Protein AF-H3G6I9-F1 (afdb_monomer)

Nearest PDB structures (foldseek):
  4r79-assembly1_B  TM=4.238E-01  e=7.978E-01  Drosophila mauritiana
  7r5j-assembly1_T0  TM=5.057E-01  e=8.587E+00  Homo sapiens

Sequence (87 aa):
VDEKWIYITEADKTLYLAPGEEPPHRTVQSKRFITKVMFMGAMMRPIHTSDGLLLFDGKLGMWPFTERVLPRSHLEIGLLGRCKRAL

pLDDT: mean 72.44, std 15.84, range [38.75, 89.25]

Mean predicted aligned error: 12.29 Å

InterPro domains:
  IPR036397 Ribonuclease H superfamily [G3DSA:3.30.420.10] (1-65)

Structure (mmCIF, N/CA/C/O backbone):
data_AF-H3G6I9-F1
#
_entry.id   AF-H3G6I9-F1
#
loop_
_atom_site.group_PDB
_atom_site.id
_atom_site.type_symbol
_atom_site.label_atom_id
_atom_site.label_alt_id
_atom_site.label_comp_id
_atom_site.label_asym_id
_atom_site.label_entity_id
_atom_site.label_seq_id
_atom_site.pdbx_PDB_ins_code
_atom_site.Cartn_x
_atom_site.Cartn_y
_atom_site.Cartn_z
_atom_site.occupancy
_atom_site.B_iso_or_equiv
_atom_site.auth_seq_id
_atom_site.auth_comp_id
_atom_site.auth_asym_id
_atom_site.auth_atom_id
_atom_site.pdbx_PDB_model_num
ATOM 1 N N . VAL A 1 1 ? 15.649 3.434 -5.314 1.00 79.62 1 VAL A N 1
ATOM 2 C CA . VAL A 1 1 ? 14.780 2.543 -4.516 1.00 79.62 1 VAL A CA 1
ATOM 3 C C . VAL A 1 1 ? 14.022 3.437 -3.562 1.00 79.62 1 VAL A C 1
ATOM 5 O O . VAL A 1 1 ? 14.647 4.329 -3.006 1.00 79.62 1 VAL A O 1
ATOM 8 N N . ASP A 1 2 ? 12.710 3.277 -3.478 1.00 84.25 2 ASP A N 1
ATOM 9 C CA . ASP A 1 2 ? 11.820 4.096 -2.657 1.00 84.25 2 ASP A CA 1
ATOM 10 C C . ASP A 1 2 ? 11.068 3.209 -1.663 1.00 84.25 2 ASP A C 1
ATOM 12 O O .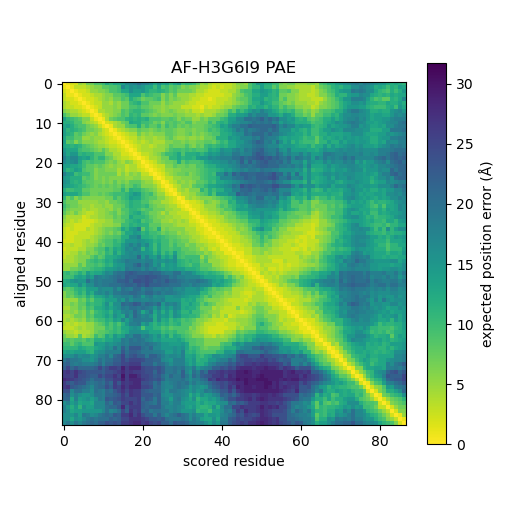 ASP A 1 2 ? 10.700 2.076 -1.990 1.00 84.25 2 ASP A O 1
ATOM 16 N N . GLU A 1 3 ? 10.857 3.729 -0.459 1.00 85.19 3 GLU A N 1
ATOM 17 C CA . GLU A 1 3 ? 10.176 3.047 0.637 1.00 85.19 3 GLU A CA 1
ATOM 18 C C . GLU A 1 3 ? 8.894 3.795 1.004 1.00 85.19 3 GLU A C 1
ATOM 20 O O . GLU A 1 3 ? 8.929 4.965 1.391 1.00 85.19 3 GLU A O 1
ATOM 25 N N . LYS A 1 4 ? 7.748 3.108 0.938 1.00 85.12 4 LYS A N 1
ATOM 26 C CA . LYS A 1 4 ? 6.448 3.717 1.242 1.00 85.12 4 LYS A CA 1
ATOM 27 C C . LYS A 1 4 ? 5.575 2.840 2.132 1.00 85.12 4 LYS A C 1
ATOM 29 O O . LYS A 1 4 ? 5.322 1.672 1.840 1.00 85.12 4 LYS A O 1
ATOM 34 N N . TRP A 1 5 ? 5.043 3.455 3.190 1.00 79.19 5 TRP A N 1
ATOM 35 C CA . TRP A 1 5 ? 4.071 2.851 4.102 1.00 79.19 5 TRP A CA 1
ATOM 36 C C . TRP A 1 5 ? 2.651 2.982 3.549 1.00 79.19 5 TRP A C 1
ATOM 38 O O . TRP A 1 5 ? 2.191 4.092 3.271 1.00 79.19 5 TRP A O 1
ATOM 48 N N . ILE A 1 6 ? 1.928 1.866 3.456 1.00 78.31 6 ILE A N 1
ATOM 49 C CA . ILE A 1 6 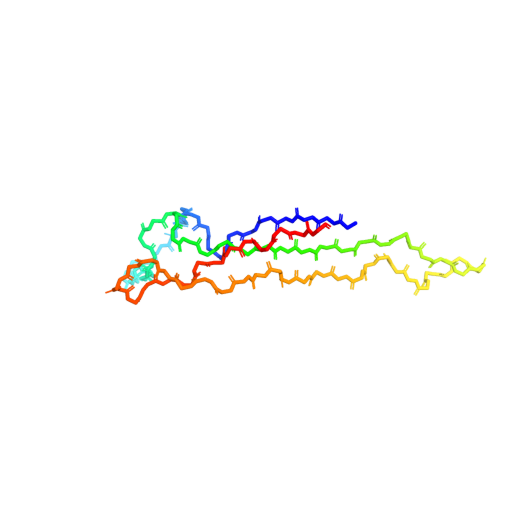? 0.519 1.824 3.050 1.00 78.31 6 ILE A CA 1
ATOM 50 C C . ILE A 1 6 ? -0.284 1.069 4.115 1.00 78.31 6 ILE A C 1
ATOM 52 O O . ILE A 1 6 ? 0.147 0.043 4.640 1.00 78.31 6 ILE A O 1
ATOM 56 N N . TYR A 1 7 ? -1.456 1.592 4.473 1.00 81.38 7 TYR A N 1
ATOM 57 C CA . TYR A 1 7 ? -2.397 0.896 5.350 1.00 81.38 7 TYR A CA 1
ATOM 58 C C . TYR A 1 7 ? -3.230 -0.088 4.522 1.00 81.38 7 TYR A C 1
ATOM 60 O O . TYR A 1 7 ? -3.713 0.290 3.458 1.00 81.38 7 TYR A O 1
ATOM 68 N N . ILE A 1 8 ? -3.432 -1.321 5.005 1.00 77.88 8 ILE A N 1
ATOM 69 C CA . ILE A 1 8 ? -4.274 -2.310 4.295 1.00 77.88 8 ILE A CA 1
ATOM 70 C C . ILE A 1 8 ? -5.723 -1.821 4.181 1.00 77.88 8 ILE A C 1
ATOM 72 O O . ILE A 1 8 ? -6.384 -2.014 3.165 1.00 77.88 8 ILE A O 1
ATOM 76 N N . THR A 1 9 ? -6.211 -1.160 5.226 1.00 73.88 9 THR A N 1
ATOM 77 C CA . THR A 1 9 ? -7.532 -0.538 5.257 1.00 73.88 9 THR A CA 1
ATOM 78 C C . THR A 1 9 ? -7.385 0.934 5.605 1.00 73.88 9 THR A C 1
ATOM 80 O O . THR A 1 9 ? -6.591 1.291 6.476 1.00 73.88 9 THR A O 1
ATOM 83 N N . GLU A 1 10 ? -8.171 1.794 4.965 1.00 71.38 10 GLU A N 1
ATOM 84 C CA . GLU A 1 10 ? -8.282 3.194 5.380 1.00 71.38 10 GLU A CA 1
ATOM 85 C C . GLU A 1 10 ? -8.739 3.285 6.841 1.00 71.38 10 GLU A C 1
ATOM 87 O O . GLU A 1 10 ? -9.499 2.447 7.335 1.00 71.38 10 GLU A O 1
ATOM 92 N N . ALA A 1 11 ? -8.223 4.294 7.546 1.00 67.81 11 ALA A N 1
ATOM 93 C CA . ALA A 1 11 ? -8.503 4.469 8.964 1.00 67.81 11 ALA A CA 1
ATOM 94 C C . ALA A 1 11 ? -9.982 4.771 9.220 1.00 67.81 11 ALA A C 1
ATOM 96 O O . ALA A 1 11 ? -10.561 4.160 10.118 1.00 67.81 11 ALA A O 1
ATOM 97 N N . ASP A 1 12 ? -10.560 5.632 8.383 1.00 67.12 12 ASP A N 1
ATOM 98 C CA . ASP A 1 12 ? -11.939 6.093 8.455 1.00 67.12 12 ASP A CA 1
ATOM 99 C C . ASP A 1 12 ? -12.534 5.998 7.042 1.00 67.12 12 ASP A C 1
ATOM 101 O O . ASP A 1 12 ? -12.226 6.816 6.178 1.00 67.12 12 ASP A O 1
ATOM 105 N N . LYS A 1 13 ? -13.336 4.956 6.783 1.00 73.06 13 LYS A N 1
ATOM 106 C CA . LYS A 1 13 ? -14.097 4.799 5.532 1.00 73.06 13 LYS A CA 1
ATOM 107 C C . LYS A 1 13 ? -15.520 5.274 5.753 1.00 73.06 13 LYS A C 1
ATOM 109 O O . LYS A 1 13 ? -16.205 4.744 6.623 1.00 73.06 13 LYS A O 1
ATOM 114 N N . THR A 1 14 ? -15.970 6.221 4.936 1.00 76.44 14 THR A N 1
ATOM 115 C CA . THR A 1 14 ? -17.396 6.552 4.839 1.00 76.44 14 THR A CA 1
ATOM 116 C C . THR A 1 14 ? -18.000 5.664 3.760 1.00 76.44 14 THR A C 1
ATOM 118 O O . THR A 1 14 ? -17.587 5.733 2.604 1.00 76.44 14 THR A O 1
ATOM 121 N N . LEU A 1 15 ? -18.928 4.795 4.146 1.00 79.62 15 LEU A N 1
ATOM 122 C CA . LEU A 1 15 ? -19.617 3.878 3.242 1.00 79.62 15 LEU A CA 1
ATOM 123 C C . LEU A 1 15 ? -21.080 4.305 3.153 1.00 79.62 15 LEU A C 1
ATOM 125 O O . LEU A 1 15 ? -21.742 4.443 4.180 1.00 79.62 15 LEU A O 1
ATOM 129 N N . TYR A 1 16 ? -21.572 4.525 1.937 1.00 84.25 16 TYR A N 1
ATOM 130 C CA . TYR A 1 16 ? -23.001 4.693 1.698 1.00 84.25 16 TYR A CA 1
ATOM 131 C C . TYR A 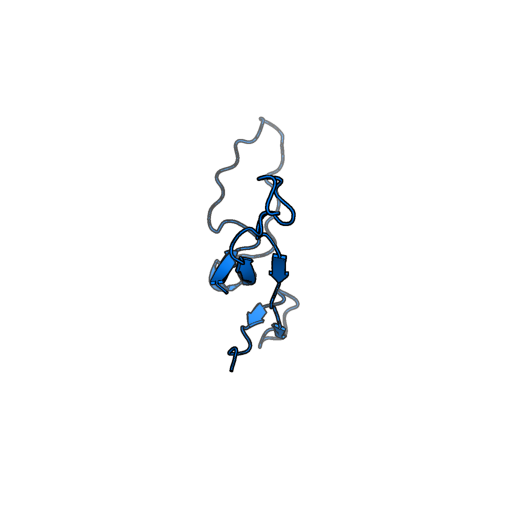1 16 ? -23.642 3.306 1.680 1.00 84.25 16 TYR A C 1
ATOM 133 O O . TYR A 1 16 ? -23.201 2.448 0.919 1.00 84.25 16 TYR A O 1
ATOM 141 N N . LEU A 1 17 ? -24.642 3.090 2.534 1.00 88.06 17 LEU A N 1
ATOM 142 C CA . LEU A 1 17 ? -25.370 1.826 2.641 1.00 88.06 17 LEU A CA 1
ATOM 143 C C . LEU A 1 17 ? -26.776 2.007 2.080 1.00 88.06 17 LEU A C 1
ATOM 145 O O . LEU A 1 17 ? -27.426 3.024 2.349 1.00 88.06 17 LEU A O 1
ATOM 149 N N . ALA A 1 18 ? -27.245 1.027 1.309 1.00 88.69 18 ALA A N 1
ATOM 150 C CA . ALA A 1 18 ? -28.641 0.988 0.902 1.00 88.69 18 ALA A CA 1
ATOM 151 C C . ALA A 1 18 ? -29.535 0.668 2.120 1.00 88.69 18 ALA A C 1
ATOM 153 O O . ALA A 1 18 ? -29.105 -0.039 3.037 1.00 88.69 18 ALA A O 1
ATOM 154 N N . PRO A 1 19 ? -30.782 1.172 2.169 1.00 84.88 19 PRO A N 1
ATOM 155 C CA . PRO A 1 19 ? -31.688 0.866 3.268 1.00 84.88 19 PRO A CA 1
ATOM 156 C C . PRO A 1 19 ? -31.975 -0.642 3.317 1.00 84.88 19 PRO A C 1
ATOM 158 O O . PRO A 1 19 ? -32.624 -1.184 2.427 1.00 84.88 19 PRO A O 1
ATOM 161 N N . GLY A 1 20 ? -31.472 -1.304 4.364 1.00 85.50 20 GLY A N 1
ATOM 162 C CA . GLY A 1 20 ? -31.585 -2.751 4.582 1.00 85.50 20 GLY A CA 1
ATOM 163 C C . GLY A 1 20 ? -30.262 -3.521 4.514 1.00 85.50 20 GLY A C 1
ATOM 164 O O . GLY A 1 20 ? -30.248 -4.699 4.861 1.00 85.50 20 GLY A O 1
ATOM 165 N N . GLU A 1 21 ? -29.156 -2.888 4.115 1.00 86.06 21 GLU A N 1
ATOM 166 C CA . GLU A 1 21 ? -27.834 -3.522 4.144 1.00 86.06 21 GLU A CA 1
ATOM 167 C C . GLU A 1 21 ? -27.163 -3.373 5.512 1.00 86.06 21 GLU A C 1
ATOM 169 O O . GLU A 1 21 ? -27.118 -2.286 6.096 1.00 86.06 21 GLU A O 1
ATOM 174 N N . GLU A 1 22 ? -26.606 -4.473 6.020 1.00 81.00 22 GLU A N 1
ATOM 175 C CA . GLU A 1 22 ? -25.809 -4.441 7.240 1.00 81.00 22 GLU A CA 1
ATOM 176 C C . GLU A 1 22 ? -24.441 -3.793 6.970 1.00 81.00 22 GLU A C 1
ATOM 178 O O . GLU A 1 22 ? -23.779 -4.115 5.976 1.00 81.00 22 GLU A O 1
ATOM 183 N N . PRO A 1 23 ? -23.975 -2.887 7.849 1.00 78.69 23 PRO A N 1
ATOM 184 C CA . PRO A 1 23 ? -22.663 -2.281 7.698 1.00 78.69 23 PRO A CA 1
ATOM 185 C C . PRO A 1 23 ? -21.574 -3.362 7.752 1.00 78.69 23 PRO A C 1
ATOM 187 O O . PRO A 1 23 ? -21.639 -4.260 8.597 1.00 78.69 23 PRO A O 1
ATOM 190 N N . PRO A 1 24 ? -20.525 -3.274 6.916 1.00 77.69 24 PRO A N 1
ATOM 191 C CA . PRO A 1 24 ? -19.459 -4.262 6.939 1.00 77.69 24 PRO A CA 1
ATOM 192 C C . PRO A 1 24 ? -18.766 -4.270 8.302 1.00 77.69 24 PRO A C 1
ATOM 194 O O . PRO A 1 24 ? -18.260 -3.250 8.781 1.00 77.69 24 PRO A O 1
ATOM 197 N N . HIS A 1 25 ? -18.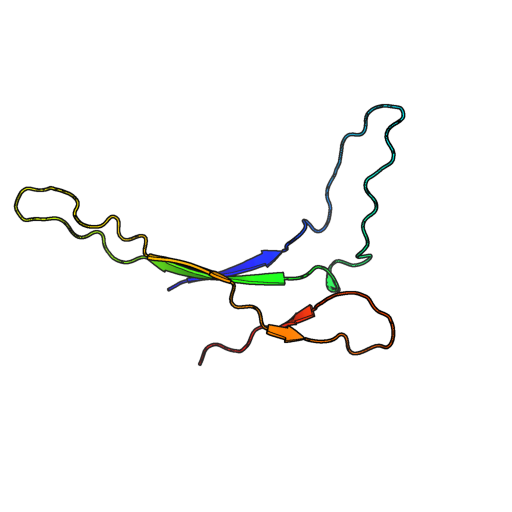731 -5.447 8.927 1.00 73.00 25 HIS A N 1
ATOM 198 C CA . HIS A 1 25 ? -18.124 -5.621 10.236 1.00 73.00 25 HIS A CA 1
ATOM 199 C C . HIS A 1 25 ? -16.602 -5.468 10.149 1.00 73.00 25 HIS A C 1
ATOM 201 O O . HIS A 1 25 ? -15.898 -6.271 9.532 1.00 73.00 25 HIS A O 1
ATOM 207 N N . ARG A 1 26 ? -16.071 -4.431 10.800 1.00 68.00 26 ARG A N 1
ATOM 208 C CA . ARG A 1 26 ? -14.630 -4.207 10.912 1.00 68.00 26 ARG A CA 1
ATOM 209 C C . ARG A 1 26 ? -14.091 -4.913 12.156 1.00 68.00 26 ARG A C 1
ATOM 211 O O . ARG A 1 26 ? -14.373 -4.504 13.276 1.00 68.00 26 ARG A O 1
ATOM 218 N N . THR A 1 27 ? -13.222 -5.901 11.957 1.00 68.38 27 THR A N 1
ATOM 219 C CA . THR A 1 27 ? -12.579 -6.674 13.041 1.00 68.38 27 THR A CA 1
ATOM 220 C C . THR A 1 27 ? -11.536 -5.880 13.842 1.00 68.38 27 THR A C 1
ATOM 222 O O . THR A 1 27 ? -11.179 -6.253 14.956 1.00 68.38 27 THR A O 1
ATOM 225 N N . VA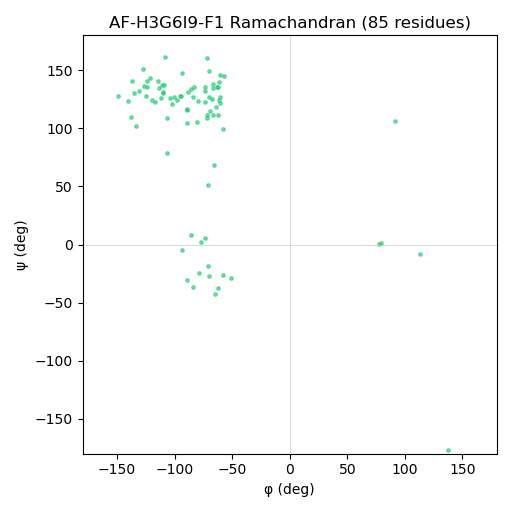L A 1 28 ? -11.034 -4.766 13.296 1.00 70.12 28 VAL A N 1
ATOM 226 C CA . VAL A 1 28 ? -9.948 -3.967 13.885 1.00 70.12 28 VAL A CA 1
ATOM 227 C C . VAL A 1 28 ? -10.486 -2.666 14.479 1.00 70.12 28 VAL A C 1
ATOM 229 O O . VAL A 1 28 ? -10.805 -1.745 13.736 1.00 70.12 28 VAL A O 1
ATOM 232 N N . GLN A 1 29 ? -10.509 -2.532 15.805 1.00 66.94 29 GLN A N 1
ATOM 233 C CA . GLN A 1 29 ? -11.166 -1.392 16.465 1.00 66.94 29 GLN A CA 1
ATOM 234 C C . GLN A 1 29 ? -10.373 -0.073 16.466 1.00 66.94 29 GLN A C 1
ATOM 236 O O . GLN A 1 29 ? -10.968 0.994 16.558 1.00 66.94 29 GLN A O 1
ATOM 241 N N . SER A 1 30 ? -9.038 -0.100 16.361 1.00 71.75 30 SER A N 1
ATOM 242 C CA . SER A 1 30 ? -8.223 1.124 16.430 1.00 71.75 30 SER A CA 1
ATOM 243 C C . SER A 1 30 ? -7.271 1.270 15.247 1.00 71.75 30 SER A C 1
ATOM 245 O O . SER A 1 30 ? -6.769 0.282 14.708 1.00 71.75 30 SER A O 1
ATOM 247 N N . LYS A 1 31 ? -6.947 2.517 14.878 1.00 70.12 31 LYS A N 1
ATOM 248 C CA . LYS A 1 31 ? -5.953 2.830 13.833 1.00 70.12 31 LYS A CA 1
ATOM 249 C C . LYS A 1 31 ? -4.566 2.250 14.131 1.00 70.12 31 LYS A C 1
ATOM 251 O O . LYS A 1 31 ? -3.802 1.982 13.210 1.00 70.12 31 LYS A O 1
ATOM 256 N N . ARG A 1 32 ? -4.239 2.029 15.410 1.00 69.12 32 ARG A N 1
ATOM 257 C CA . ARG A 1 32 ? -2.967 1.420 15.835 1.00 69.12 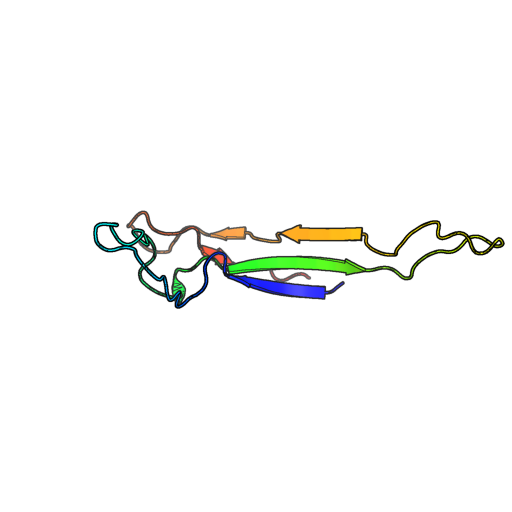32 ARG A CA 1
ATOM 258 C C . ARG A 1 32 ? -2.882 -0.064 15.481 1.00 69.12 32 ARG A C 1
ATOM 260 O O . ARG A 1 32 ? -1.779 -0.560 15.292 1.00 69.12 32 ARG A O 1
ATOM 267 N N . PHE A 1 33 ? -4.025 -0.740 15.390 1.00 71.81 33 PHE A N 1
ATOM 268 C CA . PHE A 1 33 ? -4.113 -2.161 15.056 1.00 71.81 33 PHE A CA 1
ATOM 269 C C . PHE A 1 33 ? -4.331 -2.409 13.559 1.00 71.81 33 PHE A C 1
ATOM 271 O O . PHE A 1 33 ? -4.321 -3.559 13.132 1.00 71.81 33 PHE A O 1
ATOM 278 N N . ILE A 1 34 ? -4.512 -1.356 12.749 1.00 76.75 34 ILE A N 1
ATOM 279 C CA . ILE A 1 34 ? -4.551 -1.506 11.293 1.00 76.75 34 ILE A CA 1
ATOM 280 C C . ILE A 1 34 ? -3.163 -1.924 10.824 1.00 76.75 34 ILE A C 1
ATOM 282 O O . ILE A 1 34 ? -2.172 -1.234 11.083 1.00 76.75 34 ILE A O 1
ATOM 286 N N . THR A 1 35 ? -3.103 -3.036 10.101 1.00 75.00 35 THR A N 1
ATOM 287 C CA . THR A 1 35 ? -1.860 -3.529 9.523 1.00 75.00 35 THR A CA 1
ATOM 288 C C . THR A 1 35 ? -1.296 -2.496 8.550 1.00 75.00 35 THR A C 1
ATOM 290 O O . THR A 1 35 ? -1.946 -2.088 7.582 1.00 75.00 35 THR A O 1
ATOM 293 N N . LYS A 1 36 ? -0.066 -2.064 8.833 1.00 78.12 36 LYS A N 1
ATOM 294 C CA . LYS A 1 36 ? 0.746 -1.246 7.938 1.00 78.12 36 LYS A CA 1
ATOM 295 C C . LYS A 1 36 ? 1.657 -2.175 7.146 1.00 78.12 36 LYS A C 1
ATOM 297 O O . LYS A 1 36 ? 2.352 -2.995 7.742 1.00 78.12 36 LYS A O 1
ATOM 302 N N . VAL A 1 37 ? 1.647 -2.036 5.829 1.00 79.75 37 VAL A N 1
ATOM 303 C CA . VAL A 1 37 ? 2.515 -2.771 4.908 1.00 79.75 37 VAL A CA 1
ATOM 304 C C . VAL A 1 37 ? 3.520 -1.786 4.336 1.00 79.75 37 VAL A C 1
ATOM 306 O O . VAL A 1 37 ? 3.144 -0.706 3.878 1.00 79.75 37 VAL A O 1
ATOM 309 N N . MET A 1 38 ? 4.796 -2.156 4.380 1.00 83.75 38 MET A N 1
ATOM 310 C CA . MET A 1 38 ? 5.834 -1.440 3.649 1.00 83.75 38 MET A CA 1
ATOM 311 C C . MET A 1 38 ? 5.964 -2.000 2.255 1.00 83.75 38 MET A C 1
ATOM 313 O O . MET A 1 38 ? 6.088 -3.211 2.093 1.00 83.75 38 MET A O 1
ATOM 317 N N . PHE A 1 39 ? 5.974 -1.117 1.267 1.00 81.19 39 PHE A N 1
ATOM 318 C CA . PHE A 1 39 ? 6.341 -1.461 -0.094 1.00 81.19 39 PHE A CA 1
ATOM 319 C C . PHE A 1 39 ? 7.681 -0.829 -0.425 1.00 81.19 39 PHE A C 1
ATOM 321 O O . PHE A 1 39 ? 7.885 0.366 -0.208 1.00 81.19 39 PHE A O 1
ATOM 328 N N . MET A 1 40 ? 8.570 -1.649 -0.973 1.00 84.62 40 MET A N 1
ATOM 329 C CA . MET A 1 40 ? 9.817 -1.197 -1.565 1.00 84.62 40 MET A CA 1
ATOM 330 C C . MET A 1 40 ? 9.651 -1.214 -3.082 1.00 84.62 40 MET A C 1
ATOM 332 O O . MET A 1 40 ? 9.320 -2.249 -3.664 1.00 84.62 40 MET A O 1
ATOM 336 N N . GLY A 1 41 ? 9.831 -0.057 -3.709 1.00 87.50 41 GLY A N 1
ATOM 337 C CA . GLY A 1 41 ? 9.760 0.117 -5.156 1.00 87.50 41 GLY A CA 1
ATOM 338 C C . GLY A 1 41 ? 11.135 0.417 -5.737 1.00 87.50 41 GLY A C 1
ATOM 339 O O . GLY A 1 41 ? 11.890 1.231 -5.202 1.00 87.50 41 GLY A O 1
ATOM 340 N N . ALA A 1 42 ? 11.471 -0.209 -6.860 1.00 87.25 42 ALA A N 1
ATOM 341 C CA . ALA A 1 42 ? 12.671 0.133 -7.612 1.00 87.25 42 ALA A CA 1
ATOM 342 C C . ALA A 1 42 ? 12.291 0.585 -9.023 1.00 87.25 42 ALA A C 1
ATOM 344 O O . ALA A 1 42 ? 11.629 -0.134 -9.773 1.00 87.25 42 ALA A O 1
ATOM 345 N N . MET A 1 43 ? 12.736 1.792 -9.369 1.00 87.44 43 MET A N 1
ATOM 346 C CA . MET A 1 43 ? 12.716 2.306 -10.731 1.00 87.44 43 MET A CA 1
ATOM 347 C C . MET A 1 43 ? 14.158 2.467 -11.205 1.00 87.44 43 MET A C 1
ATOM 349 O O . MET A 1 43 ? 15.011 2.970 -10.469 1.00 87.44 43 MET A O 1
ATOM 353 N N . MET A 1 44 ? 14.420 2.023 -12.424 1.00 87.69 44 MET A N 1
ATOM 354 C CA . MET A 1 44 ? 15.668 2.210 -13.150 1.00 87.69 44 MET A CA 1
ATOM 355 C C . MET A 1 44 ? 15.435 3.216 -14.278 1.00 87.69 44 MET A C 1
ATOM 357 O O . MET A 1 44 ? 14.300 3.475 -14.673 1.00 87.69 44 MET A O 1
ATOM 361 N N . ARG A 1 45 ? 16.508 3.801 -14.809 1.00 86.25 45 ARG A N 1
ATOM 362 C CA . ARG A 1 45 ? 16.398 4.615 -16.019 1.00 86.25 45 ARG A CA 1
ATOM 363 C C . ARG A 1 45 ? 15.939 3.737 -17.193 1.00 86.25 45 ARG A C 1
ATOM 365 O O . ARG A 1 45 ? 16.475 2.636 -17.333 1.00 86.25 45 ARG A O 1
ATOM 372 N N . PRO A 1 46 ? 14.982 4.199 -18.015 1.00 88.50 46 PRO A N 1
ATOM 373 C CA . PRO A 1 46 ? 14.547 3.451 -19.182 1.00 88.50 46 PRO A CA 1
ATOM 374 C C . PRO A 1 46 ? 15.711 3.282 -20.159 1.00 88.50 46 PRO A C 1
ATOM 376 O O . PRO A 1 46 ? 16.473 4.220 -20.414 1.00 88.50 46 PRO A O 1
ATOM 379 N N . ILE A 1 47 ? 15.859 2.069 -20.679 1.00 88.50 47 ILE A N 1
ATOM 380 C CA . ILE A 1 47 ? 16.937 1.702 -21.598 1.00 88.50 47 ILE A CA 1
ATOM 381 C C . ILE A 1 47 ? 16.364 1.703 -23.011 1.00 88.50 47 ILE A C 1
ATOM 383 O O . ILE A 1 47 ? 15.360 1.039 -23.276 1.00 88.50 47 ILE A O 1
ATOM 387 N N . HIS A 1 48 ? 17.019 2.442 -23.905 1.00 89.25 48 HIS A N 1
ATOM 388 C CA . HIS A 1 48 ? 16.658 2.541 -25.315 1.00 89.25 48 HIS A CA 1
ATOM 389 C C . HIS A 1 48 ? 17.769 1.939 -26.174 1.00 89.25 48 HIS A C 1
ATOM 391 O O . HIS A 1 48 ? 18.953 2.126 -25.885 1.00 89.25 48 HIS A O 1
ATOM 397 N N . THR A 1 49 ? 17.381 1.228 -27.226 1.00 87.75 49 THR A N 1
ATOM 398 C CA . THR A 1 49 ? 18.291 0.771 -28.281 1.00 87.75 49 THR A CA 1
ATOM 399 C C . THR A 1 49 ? 18.723 1.964 -29.143 1.00 87.75 49 THR A C 1
ATOM 401 O O . THR A 1 49 ? 18.050 2.996 -29.167 1.00 87.75 49 THR A O 1
ATOM 404 N N . SER A 1 50 ? 19.830 1.830 -29.879 1.00 85.50 50 SER A N 1
ATOM 405 C CA . SER A 1 50 ? 20.328 2.833 -30.838 1.00 85.50 50 SER A CA 1
ATOM 406 C C . SER A 1 50 ? 19.274 3.306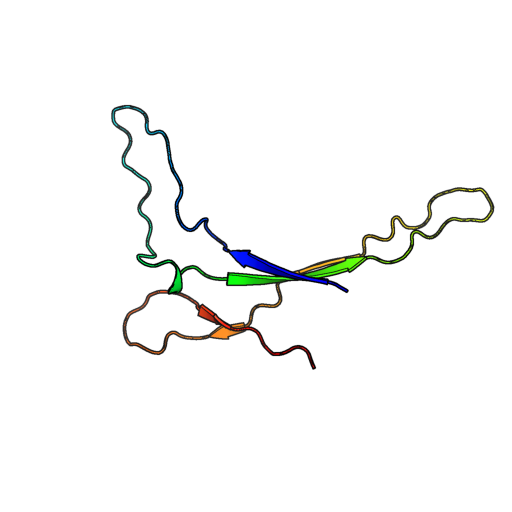 -31.845 1.00 85.50 50 SER A C 1
ATOM 408 O O . SER A 1 50 ? 19.305 4.459 -32.261 1.00 85.50 50 SER A O 1
ATOM 410 N N . ASP A 1 51 ? 18.310 2.444 -32.168 1.00 88.00 51 ASP A N 1
ATOM 411 C CA . ASP A 1 51 ? 17.236 2.717 -33.129 1.00 88.00 51 ASP A CA 1
ATOM 412 C C . ASP A 1 51 ? 16.031 3.444 -32.494 1.00 88.00 51 ASP A C 1
ATOM 414 O O . ASP A 1 51 ? 14.977 3.581 -33.110 1.00 88.00 51 ASP A O 1
ATOM 418 N N . GLY A 1 52 ? 16.153 3.884 -31.235 1.00 84.44 52 GLY A N 1
ATOM 419 C CA . GLY A 1 52 ? 15.106 4.601 -30.498 1.00 84.44 52 GLY A CA 1
ATOM 420 C C . GLY A 1 52 ? 14.004 3.708 -29.918 1.00 84.44 52 GLY A C 1
ATOM 421 O O . GLY A 1 52 ? 13.081 4.211 -29.280 1.00 84.44 52 GLY A O 1
ATOM 422 N N . LEU A 1 53 ? 14.097 2.387 -30.094 1.00 87.38 53 LEU A N 1
ATOM 423 C CA . LEU A 1 53 ? 13.158 1.429 -29.509 1.00 87.38 53 LEU A CA 1
ATOM 424 C C . LEU A 1 53 ? 13.391 1.277 -27.999 1.00 87.38 53 LEU A C 1
ATOM 426 O O . LEU A 1 53 ? 14.521 1.087 -27.543 1.00 87.38 53 LEU A O 1
ATOM 430 N N . LEU A 1 54 ? 12.305 1.341 -27.226 1.00 88.38 54 LEU A N 1
ATOM 431 C CA . LEU A 1 54 ? 12.316 1.130 -25.780 1.00 88.38 54 LEU A CA 1
ATOM 432 C C . LEU A 1 54 ? 12.547 -0.358 -25.481 1.00 88.38 54 LEU A C 1
ATOM 434 O O . LEU A 1 54 ? 11.672 -1.187 -25.725 1.00 88.38 54 LEU A O 1
ATOM 438 N N . LEU A 1 55 ? 13.712 -0.690 -24.927 1.00 88.12 55 LEU A N 1
ATOM 439 C CA . LEU A 1 55 ? 14.038 -2.056 -24.510 1.00 88.12 55 LEU A CA 1
ATOM 440 C C . LEU A 1 55 ? 13.494 -2.347 -23.109 1.00 88.12 55 LEU A C 1
ATOM 442 O O . LEU A 1 55 ? 13.051 -3.456 -22.817 1.00 88.12 55 LEU A O 1
ATOM 446 N N . PHE A 1 56 ? 13.532 -1.345 -22.230 1.00 85.94 56 PHE A N 1
ATOM 447 C CA . PHE A 1 56 ? 13.059 -1.480 -20.861 1.00 85.94 56 PHE A CA 1
ATOM 448 C C . PHE A 1 56 ? 12.505 -0.157 -20.340 1.00 85.94 56 PHE A C 1
ATOM 450 O O . PHE A 1 56 ? 13.194 0.859 -20.356 1.00 85.94 56 PHE A O 1
ATOM 457 N N . ASP A 1 57 ? 11.283 -0.192 -19.811 1.00 82.69 57 ASP A N 1
ATOM 458 C CA . ASP A 1 57 ? 10.550 0.980 -19.305 1.00 82.69 57 ASP A CA 1
ATOM 459 C C . ASP A 1 57 ? 11.036 1.452 -17.917 1.00 82.69 57 ASP A C 1
ATOM 461 O O . ASP A 1 57 ? 10.476 2.356 -17.305 1.00 82.69 57 ASP A O 1
ATOM 465 N N . GLY A 1 58 ? 12.068 0.811 -17.357 1.00 85.69 58 GLY A N 1
ATOM 466 C CA . GLY A 1 58 ? 12.623 1.192 -16.056 1.00 85.69 58 GLY A CA 1
ATOM 467 C C . GLY A 1 58 ? 11.794 0.733 -14.851 1.00 85.69 58 GLY A C 1
ATOM 468 O O . GLY A 1 58 ? 12.181 0.978 -13.710 1.00 85.69 58 GLY A O 1
ATOM 469 N N . LYS A 1 59 ? 10.674 0.037 -15.057 1.00 87.38 59 LYS A N 1
ATOM 470 C CA . LYS A 1 59 ? 9.814 -0.479 -13.982 1.00 87.38 59 LYS A CA 1
ATOM 471 C C . LYS A 1 59 ? 10.277 -1.874 -13.567 1.00 87.38 59 LYS A C 1
ATOM 473 O O . LYS A 1 59 ? 10.035 -2.838 -14.284 1.00 87.38 59 LYS A O 1
ATOM 478 N N . LEU A 1 60 ? 10.938 -1.983 -12.412 1.00 84.69 60 LEU A N 1
ATOM 479 C CA . LEU A 1 60 ? 11.428 -3.272 -11.905 1.00 84.69 60 LEU A CA 1
ATOM 480 C C . LEU A 1 60 ? 10.384 -3.996 -11.038 1.00 84.69 60 LEU A C 1
ATOM 482 O O . LEU A 1 60 ? 10.341 -5.222 -11.030 1.00 84.69 60 LEU A O 1
ATOM 486 N N . GLY A 1 61 ? 9.531 -3.242 -10.336 1.00 85.25 61 GLY A N 1
ATOM 487 C CA . GLY A 1 61 ? 8.425 -3.783 -9.544 1.00 85.25 61 GLY A CA 1
ATOM 488 C C . GLY A 1 61 ? 8.256 -3.127 -8.172 1.00 85.25 61 GLY A C 1
ATOM 489 O O . GLY A 1 61 ? 8.954 -2.173 -7.817 1.00 85.25 61 GLY A O 1
ATOM 490 N N . MET A 1 62 ? 7.294 -3.660 -7.414 1.00 86.31 62 MET A N 1
ATOM 491 C CA . MET A 1 62 ? 7.020 -3.318 -6.018 1.00 86.31 62 MET A CA 1
ATOM 492 C C . MET A 1 62 ? 6.915 -4.606 -5.204 1.00 86.31 62 MET A C 1
ATOM 494 O O . MET A 1 62 ? 6.182 -5.516 -5.591 1.00 86.31 62 MET A O 1
ATOM 498 N N . TRP A 1 63 ? 7.596 -4.667 -4.060 1.00 84.44 63 TRP A N 1
ATOM 499 C CA . TRP A 1 63 ? 7.573 -5.840 -3.183 1.00 84.44 63 TRP A CA 1
ATOM 500 C C . TRP A 1 63 ? 7.130 -5.459 -1.771 1.00 84.44 63 TRP A C 1
ATOM 502 O O . TRP A 1 63 ? 7.601 -4.446 -1.241 1.00 84.44 63 TRP A O 1
ATOM 512 N N . PRO 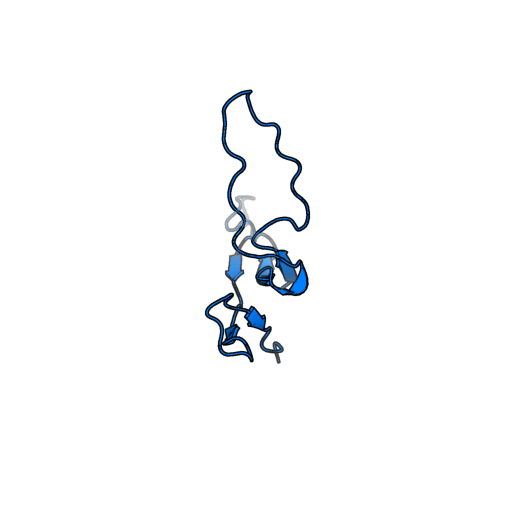A 1 64 ? 6.241 -6.246 -1.139 1.00 77.94 64 PRO A N 1
ATOM 513 C CA . PRO A 1 64 ? 5.888 -6.035 0.253 1.00 77.94 64 PRO A CA 1
ATOM 514 C C . PRO A 1 64 ? 7.047 -6.480 1.153 1.00 77.94 64 PRO A C 1
ATOM 516 O O . PRO A 1 64 ? 7.459 -7.638 1.145 1.00 77.94 64 PRO A O 1
ATOM 519 N N . PHE A 1 65 ? 7.543 -5.565 1.974 1.00 71.69 65 PHE A N 1
ATOM 520 C CA . PHE A 1 65 ? 8.563 -5.814 2.984 1.00 71.69 65 PHE A CA 1
ATOM 521 C C . PHE A 1 65 ? 7.908 -5.787 4.368 1.00 71.69 65 PHE A C 1
ATOM 523 O O . PHE A 1 65 ? 7.914 -4.778 5.063 1.00 71.69 65 PHE A O 1
ATOM 530 N N . THR A 1 66 ? 7.232 -6.871 4.756 1.00 66.81 66 THR A N 1
ATOM 531 C CA . THR A 1 66 ? 6.516 -6.930 6.045 1.00 66.81 66 THR A CA 1
ATOM 532 C C . THR A 1 66 ? 6.977 -8.120 6.874 1.00 66.81 66 THR A C 1
ATOM 534 O O . THR A 1 66 ? 6.945 -9.254 6.403 1.00 66.81 66 THR A O 1
ATOM 537 N N . GLU A 1 67 ? 7.366 -7.879 8.127 1.00 64.31 67 GLU A N 1
ATOM 538 C CA . GLU A 1 67 ? 7.619 -8.932 9.113 1.00 64.31 67 GLU A CA 1
ATOM 539 C C . GLU A 1 67 ? 6.366 -9.167 9.957 1.00 64.31 67 GLU A C 1
ATOM 541 O O . GLU A 1 67 ? 5.810 -8.228 10.528 1.00 64.31 67 GLU A O 1
ATOM 546 N N . ARG A 1 68 ? 5.920 -10.423 10.061 1.00 58.03 68 ARG A N 1
ATOM 547 C CA . ARG A 1 68 ? 4.797 -10.798 10.928 1.00 58.03 68 ARG A CA 1
ATOM 548 C C . ARG A 1 68 ? 5.245 -10.716 12.387 1.00 58.03 68 ARG A C 1
ATOM 550 O O . ARG A 1 68 ? 6.006 -11.569 12.830 1.00 58.03 68 ARG A O 1
ATOM 557 N N . VAL A 1 69 ? 4.758 -9.731 13.143 1.00 55.06 69 VAL A N 1
ATOM 558 C CA . VAL A 1 69 ? 4.964 -9.687 14.597 1.00 55.06 69 VAL A CA 1
ATOM 559 C C . VAL A 1 69 ? 3.680 -10.097 15.300 1.00 55.06 69 VAL A C 1
ATOM 561 O O . VAL A 1 69 ? 2.607 -9.542 15.048 1.00 55.06 69 VAL A O 1
ATOM 564 N N . LEU A 1 70 ? 3.802 -11.087 16.184 1.00 47.81 70 LEU A N 1
ATOM 565 C CA . LEU A 1 70 ? 2.704 -11.505 17.046 1.00 47.81 70 LEU A CA 1
ATOM 566 C C . LEU A 1 70 ? 2.365 -10.373 18.036 1.00 47.81 70 LEU A C 1
ATOM 568 O O . LEU A 1 70 ? 3.277 -9.721 18.565 1.00 47.81 70 LEU A O 1
ATOM 572 N N . PRO A 1 71 ? 1.074 -10.100 18.281 1.00 48.56 71 PRO A N 1
ATOM 573 C CA . PRO A 1 71 ? 0.660 -9.091 19.245 1.00 48.56 71 PRO A CA 1
ATOM 574 C C . PRO A 1 71 ? 1.170 -9.436 20.655 1.00 48.56 71 PRO A C 1
ATOM 576 O O . PRO A 1 71 ? 1.258 -10.595 21.044 1.00 48.56 71 PRO A O 1
ATOM 579 N N . ARG A 1 72 ? 1.515 -8.408 21.444 1.00 49.25 72 ARG A N 1
ATOM 580 C CA . ARG A 1 72 ? 2.054 -8.548 22.815 1.00 49.25 72 ARG A CA 1
ATOM 581 C C . ARG A 1 72 ? 1.010 -8.968 23.867 1.00 49.25 72 ARG A C 1
ATOM 583 O O . ARG A 1 72 ? 1.333 -8.995 25.048 1.00 49.25 72 ARG A O 1
ATOM 590 N N . SER A 1 73 ? -0.222 -9.271 23.472 1.00 44.50 73 SER A N 1
ATOM 591 C CA . SER A 1 73 ? -1.321 -9.573 24.391 1.00 44.50 73 SER A CA 1
ATOM 592 C C . SER A 1 73 ? -2.141 -10.762 23.906 1.00 44.50 73 SER A C 1
ATOM 594 O O . SER A 1 73 ? -2.404 -10.896 22.715 1.00 44.50 73 SER A O 1
ATOM 596 N N . HIS A 1 74 ? -2.542 -11.588 24.871 1.00 38.75 74 HIS A N 1
ATOM 597 C CA . HIS A 1 74 ? -3.217 -12.884 24.773 1.00 38.75 74 HIS A CA 1
ATOM 598 C C . HIS A 1 74 ? -4.688 -12.782 24.306 1.00 38.75 74 HIS A C 1
ATOM 600 O O . HIS A 1 74 ? -5.599 -13.281 24.960 1.00 38.75 74 HIS A O 1
ATOM 606 N N . LEU A 1 75 ? -4.926 -12.083 23.198 1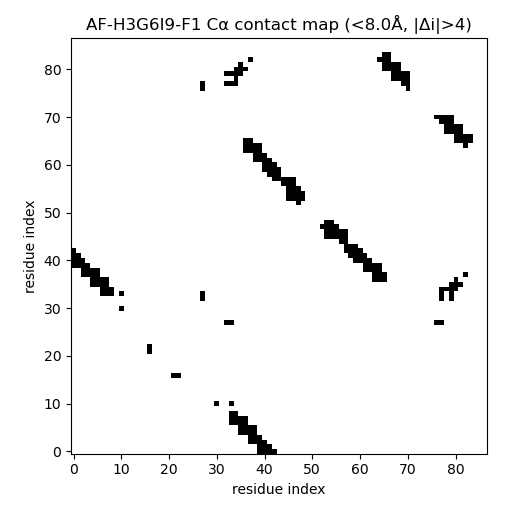.00 38.78 75 LEU A N 1
ATOM 607 C CA . LEU A 1 75 ? -6.203 -11.993 22.492 1.00 38.78 75 LEU A CA 1
ATOM 608 C C . LEU A 1 75 ? -5.883 -12.032 20.997 1.00 38.78 75 LEU A C 1
ATOM 610 O O . LEU A 1 75 ? -5.072 -11.237 20.520 1.00 38.78 75 LEU A O 1
ATOM 614 N N . GLU A 1 76 ? -6.478 -12.986 20.283 1.00 44.28 76 GLU A N 1
ATOM 615 C CA . GLU A 1 76 ? -6.248 -13.282 18.864 1.00 44.28 76 GLU A CA 1
ATOM 616 C C . GLU A 1 76 ? -6.706 -12.146 17.932 1.00 44.28 76 GLU A C 1
ATOM 618 O O . GLU A 1 76 ? -7.678 -12.270 17.192 1.00 44.28 76 GLU A O 1
ATOM 623 N N . ILE A 1 77 ? -6.024 -10.999 17.957 1.00 41.25 77 ILE A N 1
ATOM 624 C CA . ILE A 1 77 ? -6.323 -9.872 17.071 1.00 41.25 77 ILE A CA 1
ATOM 625 C C . ILE A 1 77 ? -5.019 -9.269 16.539 1.00 41.25 77 ILE A C 1
ATOM 627 O O . ILE A 1 77 ? -4.287 -8.580 17.247 1.00 41.25 77 ILE A O 1
ATOM 631 N N . GLY A 1 78 ? -4.789 -9.481 15.240 1.00 41.69 78 GLY A N 1
ATOM 632 C CA . GLY A 1 78 ? -3.999 -8.596 14.383 1.00 41.69 78 GLY A CA 1
ATOM 633 C C . GLY A 1 78 ? -2.507 -8.911 14.273 1.00 41.69 78 GLY A C 1
ATOM 634 O O . GLY A 1 78 ? -1.715 -8.582 15.154 1.00 41.69 78 GLY A O 1
ATOM 635 N N . LEU A 1 79 ? -2.114 -9.449 13.113 1.00 46.28 79 LEU A N 1
ATOM 636 C CA . LEU A 1 79 ? -0.733 -9.466 12.622 1.00 46.28 79 LEU A CA 1
ATOM 637 C C . LEU A 1 79 ? -0.221 -8.021 12.523 1.00 46.28 79 LEU A C 1
ATOM 639 O O . LEU A 1 79 ? -0.516 -7.301 11.562 1.00 46.28 79 LEU A O 1
ATOM 643 N N . LEU A 1 80 ? 0.536 -7.580 13.527 1.00 48.88 80 LEU A N 1
ATOM 644 C CA . LEU A 1 80 ? 1.180 -6.277 13.499 1.00 48.88 80 LEU A CA 1
ATOM 645 C C . LEU A 1 80 ? 2.450 -6.420 12.654 1.00 48.88 80 LEU A C 1
ATOM 647 O O . LEU A 1 80 ? 3.433 -7.014 13.084 1.00 48.88 80 LEU A O 1
ATOM 651 N N . GLY A 1 81 ? 2.434 -5.905 11.429 1.00 49.09 81 GLY A N 1
ATOM 652 C CA . GLY A 1 81 ? 3.639 -5.808 10.612 1.00 49.09 81 GLY A CA 1
ATOM 653 C C . GLY A 1 81 ? 4.622 -4.817 11.240 1.00 49.09 81 GLY A C 1
ATOM 654 O O . GLY A 1 81 ? 4.314 -3.625 11.269 1.00 49.09 81 GLY A O 1
ATOM 655 N N . ARG A 1 82 ? 5.778 -5.248 11.766 1.00 48.66 82 ARG A N 1
ATOM 656 C CA . ARG A 1 82 ? 6.879 -4.303 12.058 1.00 48.66 82 ARG A CA 1
ATOM 657 C C . ARG A 1 82 ? 7.833 -4.255 10.869 1.00 48.66 82 ARG A C 1
ATOM 659 O O . ARG A 1 82 ? 8.016 -5.242 10.166 1.00 48.66 82 ARG A O 1
ATOM 666 N N . CYS A 1 83 ? 8.437 -3.089 10.651 1.00 40.97 83 CYS A N 1
ATOM 667 C CA . CYS A 1 83 ? 9.545 -2.938 9.715 1.00 40.97 83 CYS A CA 1
ATOM 668 C C . CYS A 1 83 ? 10.771 -3.645 10.293 1.00 40.97 83 CYS A C 1
ATOM 670 O O . CYS A 1 83 ? 11.196 -3.283 11.396 1.00 40.97 83 CYS A O 1
ATOM 672 N N . LYS A 1 84 ? 11.407 -4.546 9.540 1.00 46.66 84 LYS A N 1
ATOM 673 C CA . LYS A 1 84 ? 12.858 -4.671 9.695 1.00 46.66 84 LYS A CA 1
ATOM 674 C C . LYS A 1 84 ? 13.458 -3.363 9.197 1.00 46.66 84 LYS A C 1
ATOM 676 O O . LYS A 1 84 ? 13.014 -2.821 8.188 1.00 46.66 84 LYS A O 1
ATOM 681 N N . ARG A 1 85 ? 14.404 -2.808 9.945 1.00 38.91 85 ARG A N 1
ATOM 682 C CA . ARG A 1 85 ? 15.196 -1.681 9.458 1.00 38.91 85 ARG A CA 1
ATOM 683 C C . ARG A 1 85 ? 15.980 -2.224 8.259 1.00 38.91 85 ARG A C 1
ATOM 685 O O . ARG A 1 85 ? 16.690 -3.214 8.436 1.00 38.91 85 ARG A O 1
ATOM 692 N N . ALA A 1 86 ? 15.772 -1.679 7.062 1.00 48.22 86 ALA A N 1
ATOM 693 C CA . ALA A 1 86 ? 16.694 -1.939 5.965 1.00 48.22 86 ALA A CA 1
ATOM 694 C C . ALA A 1 86 ? 18.066 -1.403 6.413 1.00 48.22 86 ALA A C 1
ATOM 696 O O . ALA A 1 86 ? 18.131 -0.301 6.965 1.00 48.22 86 ALA A O 1
ATOM 697 N N . LEU A 1 87 ? 19.095 -2.255 6.335 1.00 48.28 87 LEU A N 1
ATOM 698 C CA . LEU A 1 87 ? 20.482 -1.898 6.651 1.00 48.28 87 LEU A CA 1
ATOM 699 C C . LEU A 1 87 ? 20.968 -0.773 5.735 1.00 48.28 87 LEU A C 1
ATOM 701 O O . LEU A 1 87 ? 20.631 -0.831 4.531 1.00 48.28 87 LEU A O 1
#

Organism: Phytophthora ramorum (NCBI:txid164328)

Solvent-accessible surface area (backbone atoms only — not comparable to full-atom values): 5814 Å² total; per-residue (Å²): 111,49,81,46,83,43,60,81,58,75,85,79,76,88,76,92,71,62,98,86,60,78,78,84,84,73,91,63,90,46,73,85,58,50,38,47,41,32,35,43,34,41,68,53,80,60,41,63,46,96,88,71,48,78,76,37,87,19,76,76,52,73,45,80,55,61,39,85,33,79,56,98,55,103,57,102,66,55,67,42,39,44,74,73,79,82,131

Secondary structure (DSSP, 8-state):
-EEEEEESS-SS------TTPPPP--S--STTTSPEEEEEEEE-PPEE-TTS-EEE-SEEEEEE--EEE--SSSS----EEEPPPP-

Foldseek 3Di:
DDKDKDFPDDQDDDDDDDVPDDDDDDLDDHPQQGAIWMKDFFFDPFDADPVRHTPGPRGPDIDTQWDFDDDPDDDPGHRHTDHDPDD

Radius of gyration: 19.91 Å; Cα contacts (8 Å, |Δi|>4): 124; chains: 1; bounding box: 52×20×58 Å